Protein AF-A0ABD0A9G3-F1 (afdb_monomer_lite)

Foldseek 3Di:
DDDPDDDPDDDDPVNLVVCVVVVHQSCCVPPVDRDDPVVVDDPVRVVLVVVLVVDDPVCNVVSVVVVVCVVPVVD

Organism: NCBI:txid280147

pLDDT: mean 77.75, std 13.51, range [45.72, 93.88]

Structure (mmCIF, N/CA/C/O backbone):
data_AF-A0ABD0A9G3-F1
#
_entry.id   AF-A0ABD0A9G3-F1
#
loop_
_atom_site.group_PDB
_atom_site.id
_atom_site.type_symbol
_atom_site.label_atom_id
_atom_site.label_alt_id
_atom_site.label_comp_id
_atom_site.label_asym_id
_atom_site.label_entity_id
_atom_site.label_seq_id
_atom_site.pdbx_PDB_ins_code
_atom_site.Cartn_x
_atom_site.Cartn_y
_atom_site.Cartn_z
_atom_site.occupancy
_atom_site.B_iso_or_equiv
_atom_site.auth_seq_id
_atom_site.auth_comp_id
_atom_site.auth_asym_id
_atom_site.auth_atom_id
_atom_site.pdbx_PDB_model_num
ATOM 1 N N . MET A 1 1 ? 8.561 2.041 -35.643 1.00 45.72 1 MET A N 1
ATOM 2 C CA . MET A 1 1 ? 8.056 1.455 -34.382 1.00 45.72 1 MET A CA 1
ATOM 3 C C . MET A 1 1 ? 9.260 0.874 -33.655 1.00 45.72 1 MET A C 1
ATOM 5 O O . MET A 1 1 ? 9.819 -0.095 -34.145 1.00 45.72 1 MET A O 1
ATOM 9 N N . VAL A 1 2 ? 9.749 1.526 -32.596 1.00 49.47 2 VAL A N 1
ATOM 10 C CA . VAL A 1 2 ? 10.919 1.036 -31.843 1.00 49.47 2 VAL A CA 1
ATOM 11 C C . VAL A 1 2 ? 10.449 -0.117 -30.958 1.00 49.47 2 VAL A C 1
ATOM 13 O O . VAL A 1 2 ? 9.517 0.049 -30.172 1.00 49.47 2 VAL A O 1
ATOM 16 N N . ARG A 1 3 ? 11.022 -1.304 -31.164 1.00 47.34 3 ARG A N 1
ATOM 17 C CA . ARG A 1 3 ? 10.714 -2.524 -30.413 1.00 47.34 3 ARG A CA 1
ATOM 18 C C . ARG A 1 3 ? 11.692 -2.586 -29.241 1.00 47.34 3 ARG A C 1
ATOM 20 O O . ARG A 1 3 ? 12.891 -2.686 -29.464 1.00 47.34 3 ARG A O 1
ATOM 27 N N . TYR A 1 4 ? 11.189 -2.485 -28.015 1.00 52.91 4 TYR A N 1
ATOM 28 C CA . TYR A 1 4 ? 11.997 -2.635 -26.804 1.00 52.91 4 TYR A CA 1
ATOM 29 C C . TYR A 1 4 ? 12.224 -4.133 -26.551 1.00 52.91 4 TYR A C 1
ATOM 31 O O . TYR A 1 4 ? 11.545 -4.749 -25.734 1.00 52.91 4 TYR A O 1
ATOM 39 N N . GLU A 1 5 ? 13.108 -4.757 -27.329 1.00 57.31 5 GLU A N 1
ATOM 40 C CA . GLU A 1 5 ? 13.655 -6.063 -26.958 1.00 57.31 5 GLU A CA 1
ATOM 41 C C . GLU A 1 5 ? 14.676 -5.871 -25.832 1.00 57.31 5 GLU A C 1
ATOM 43 O O . GLU A 1 5 ? 15.231 -4.788 -2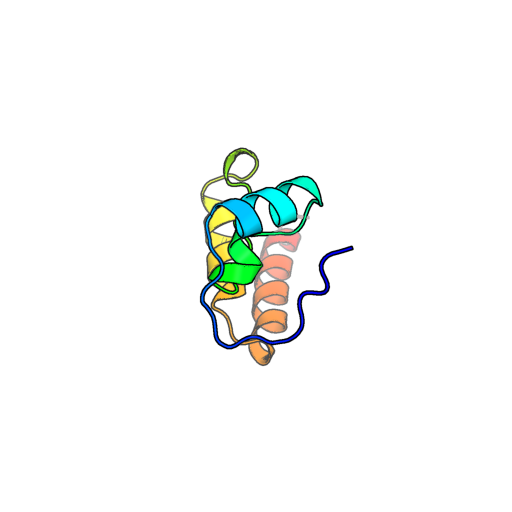5.658 1.00 57.31 5 GLU A O 1
ATOM 48 N N . LYS A 1 6 ? 14.839 -6.914 -25.013 1.00 53.72 6 LYS A N 1
ATOM 49 C CA . LYS A 1 6 ? 15.577 -6.961 -23.744 1.00 53.72 6 LYS A CA 1
ATOM 50 C C . LYS A 1 6 ? 17.070 -6.655 -23.944 1.00 53.72 6 LYS A C 1
ATOM 52 O O . LYS A 1 6 ? 17.910 -7.546 -23.882 1.00 53.72 6 LYS A O 1
ATOM 57 N N . HIS A 1 7 ? 17.400 -5.401 -24.217 1.00 54.38 7 HIS A N 1
ATOM 58 C CA . HIS A 1 7 ? 18.762 -4.909 -24.255 1.00 54.38 7 HIS A CA 1
ATOM 59 C C . HIS A 1 7 ? 19.195 -4.636 -22.819 1.00 54.38 7 HIS A C 1
ATOM 61 O O . HIS A 1 7 ? 18.514 -3.931 -22.083 1.00 54.38 7 HIS A O 1
ATOM 67 N N . SER A 1 8 ? 20.337 -5.184 -22.415 1.00 54.81 8 SER A N 1
ATOM 68 C CA . SER A 1 8 ? 20.977 -4.963 -21.110 1.00 54.81 8 SER A CA 1
ATOM 69 C C . SER A 1 8 ? 21.490 -3.523 -20.920 1.00 54.81 8 SER A C 1
ATOM 71 O O . SER A 1 8 ? 22.438 -3.299 -20.171 1.00 54.81 8 SER A O 1
ATOM 73 N N . ALA A 1 9 ? 20.928 -2.563 -21.655 1.00 63.97 9 ALA A N 1
ATOM 74 C CA . ALA A 1 9 ? 21.264 -1.156 -21.584 1.00 63.97 9 ALA A CA 1
ATOM 75 C C . ALA A 1 9 ? 20.320 -0.473 -20.581 1.00 63.97 9 ALA A C 1
ATOM 77 O O . ALA A 1 9 ? 19.121 -0.765 -20.590 1.00 63.97 9 ALA A O 1
ATOM 78 N N . PRO A 1 10 ? 20.834 0.408 -19.707 1.00 66.12 10 PRO A N 1
ATOM 79 C CA . PRO A 1 10 ? 19.982 1.202 -18.832 1.00 66.12 10 PRO A CA 1
ATOM 80 C C . PRO A 1 10 ? 19.020 2.056 -19.670 1.00 66.12 10 PRO A C 1
ATOM 82 O O . PRO A 1 10 ? 19.409 2.582 -20.714 1.00 66.12 10 PRO A O 1
ATOM 85 N N . LEU A 1 11 ? 17.772 2.175 -19.209 1.00 71.88 11 LEU A N 1
ATOM 86 C CA . LEU A 1 11 ? 16.793 3.098 -19.786 1.00 71.88 11 LEU A CA 1
ATOM 87 C C . LEU A 1 11 ? 17.323 4.530 -19.632 1.00 71.88 11 LEU A C 1
ATOM 89 O O . LEU A 1 11 ? 17.692 4.932 -18.527 1.00 71.88 11 LEU A O 1
ATOM 93 N N . ASP A 1 12 ? 17.379 5.279 -20.731 1.00 80.69 12 ASP A N 1
ATOM 94 C CA . ASP A 1 12 ? 17.695 6.710 -20.702 1.00 80.69 12 ASP A CA 1
ATOM 95 C C . ASP A 1 12 ? 16.444 7.552 -20.368 1.00 80.69 12 ASP A C 1
ATOM 97 O O . ASP A 1 12 ? 15.319 7.046 -20.367 1.00 80.69 12 ASP A O 1
ATOM 101 N N . MET A 1 13 ? 16.634 8.840 -20.055 1.00 77.44 13 MET A N 1
ATOM 102 C CA . MET A 1 13 ? 15.527 9.737 -19.682 1.00 77.44 13 MET A CA 1
ATOM 103 C C . MET A 1 13 ? 14.497 9.887 -20.812 1.00 77.44 13 MET A C 1
ATOM 105 O O . MET A 1 13 ? 13.303 9.778 -20.557 1.00 77.44 13 MET A O 1
ATOM 109 N N . ASP A 1 14 ? 14.942 10.001 -22.067 1.00 83.50 14 ASP A N 1
ATOM 110 C CA . ASP A 1 14 ? 14.054 10.130 -23.232 1.00 83.50 14 ASP A CA 1
ATOM 111 C C . ASP A 1 14 ? 13.143 8.898 -23.411 1.00 83.50 14 ASP A C 1
ATOM 113 O O . ASP A 1 14 ? 12.015 8.984 -23.909 1.00 83.50 14 ASP A O 1
ATOM 117 N N . GLN A 1 15 ? 13.629 7.712 -23.045 1.00 81.06 15 GLN A N 1
ATOM 118 C CA . GLN A 1 15 ? 12.866 6.469 -23.073 1.00 81.06 15 GLN A CA 1
ATOM 119 C C . GLN A 1 15 ? 11.852 6.397 -21.936 1.00 81.06 15 GLN A C 1
ATOM 121 O O . GLN A 1 15 ? 10.754 5.881 -22.158 1.00 81.06 15 GLN A O 1
ATOM 126 N N . LEU A 1 16 ? 12.197 6.905 -20.752 1.00 81.75 16 LEU A N 1
ATOM 127 C CA . LEU A 1 16 ? 11.273 6.993 -19.623 1.00 81.75 16 LEU A CA 1
ATOM 128 C C . LEU A 1 16 ? 10.135 7.972 -19.926 1.00 81.75 16 LEU A C 1
ATOM 130 O O . LEU A 1 16 ? 8.976 7.607 -19.739 1.00 81.75 16 LEU A O 1
ATOM 134 N N . ASP A 1 17 ? 10.439 9.121 -20.527 1.00 82.06 17 ASP A N 1
ATOM 135 C CA . ASP A 1 17 ? 9.440 10.116 -20.934 1.00 82.06 17 ASP A CA 1
ATOM 136 C C . ASP A 1 17 ? 8.448 9.529 -21.955 1.00 82.06 17 ASP A C 1
ATOM 138 O O . ASP A 1 17 ? 7.230 9.629 -21.811 1.00 82.06 17 ASP A O 1
ATOM 142 N N . ARG A 1 18 ? 8.941 8.783 -22.955 1.00 86.44 18 ARG A N 1
ATOM 143 C CA . ARG A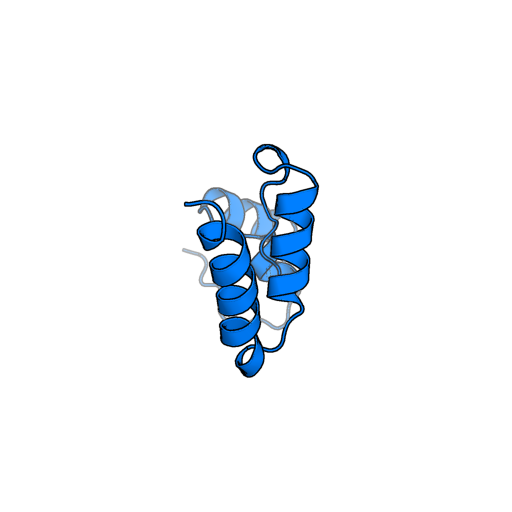 1 18 ? 8.075 8.096 -23.938 1.00 86.44 18 ARG A CA 1
ATOM 144 C C . ARG A 1 18 ? 7.192 7.010 -23.327 1.00 86.44 18 ARG A C 1
ATOM 146 O O . ARG A 1 18 ? 6.140 6.680 -23.887 1.00 86.44 18 ARG A O 1
ATOM 153 N N . LEU A 1 19 ? 7.652 6.373 -22.254 1.00 84.50 19 LEU A N 1
ATOM 154 C CA . LEU A 1 19 ? 6.865 5.395 -21.510 1.00 84.50 19 LEU A CA 1
ATOM 155 C C . LEU A 1 19 ? 5.788 6.114 -20.683 1.00 84.50 19 LEU A C 1
ATOM 157 O O . LEU A 1 19 ? 4.637 5.671 -20.678 1.00 84.50 19 LEU A O 1
ATOM 161 N N . GLU A 1 20 ? 6.120 7.248 -20.070 1.00 80.75 20 GLU A N 1
ATOM 162 C CA . GLU A 1 20 ? 5.179 8.083 -19.323 1.00 80.75 20 GLU A CA 1
ATOM 163 C C . GLU A 1 20 ? 4.071 8.639 -20.231 1.00 80.75 20 GLU A C 1
ATOM 165 O O . GLU A 1 20 ? 2.888 8.493 -19.913 1.00 80.75 20 GLU A O 1
ATOM 170 N N . ASP A 1 21 ? 4.420 9.117 -21.431 1.00 85.50 21 ASP A N 1
ATOM 171 C CA . ASP A 1 21 ? 3.480 9.569 -22.471 1.00 85.50 21 ASP A CA 1
ATOM 172 C C . ASP A 1 21 ? 2.461 8.489 -22.869 1.00 85.50 21 ASP A C 1
ATOM 174 O O . ASP A 1 21 ? 1.326 8.764 -23.273 1.00 85.50 21 ASP A O 1
ATOM 178 N N . ARG A 1 22 ? 2.855 7.219 -22.744 1.00 86.12 22 ARG A N 1
ATOM 179 C CA . ARG A 1 22 ? 2.010 6.046 -23.011 1.00 86.12 22 ARG A CA 1
ATOM 180 C C . ARG A 1 22 ? 1.290 5.527 -21.768 1.00 86.12 22 ARG A C 1
ATOM 182 O O . ARG A 1 22 ? 0.672 4.464 -21.829 1.00 86.12 22 ARG A O 1
ATOM 189 N N . ARG A 1 23 ? 1.325 6.285 -20.669 1.00 78.81 23 ARG A N 1
ATOM 190 C CA . ARG A 1 23 ? 0.736 5.976 -19.358 1.00 78.81 23 ARG A CA 1
ATOM 191 C C . ARG A 1 23 ? 1.339 4.752 -18.667 1.00 78.81 23 ARG A C 1
ATOM 193 O O . ARG A 1 23 ? 0.671 4.128 -17.839 1.00 78.81 23 ARG A O 1
ATOM 200 N N . PHE A 1 24 ? 2.581 4.390 -18.983 1.00 79.75 24 PHE A N 1
ATOM 201 C CA . PHE A 1 24 ? 3.291 3.388 -18.192 1.00 79.75 24 PHE A CA 1
ATOM 202 C C . PHE A 1 24 ? 3.692 3.967 -16.831 1.00 79.75 24 PHE A C 1
ATOM 204 O O . PHE A 1 24 ? 4.037 5.138 -16.706 1.00 79.75 24 PHE A O 1
ATOM 211 N N . ASN A 1 25 ? 3.651 3.128 -15.795 1.00 76.81 25 ASN A N 1
ATOM 212 C CA . ASN A 1 25 ? 4.030 3.516 -14.441 1.00 76.81 25 ASN A CA 1
ATOM 213 C C . ASN A 1 25 ? 5.558 3.454 -14.294 1.00 76.81 25 ASN A C 1
ATOM 215 O O . ASN A 1 25 ? 6.114 2.396 -13.999 1.00 76.81 25 ASN A O 1
ATOM 219 N N . ILE A 1 26 ? 6.222 4.585 -14.532 1.00 81.00 26 ILE A N 1
ATOM 220 C CA . ILE A 1 26 ? 7.683 4.697 -14.460 1.00 81.00 26 ILE A CA 1
ATOM 221 C C . ILE A 1 26 ? 8.234 4.304 -13.082 1.00 81.00 26 ILE A C 1
ATOM 223 O O . ILE A 1 26 ? 9.163 3.492 -13.050 1.00 81.00 26 ILE A O 1
ATOM 227 N N . PRO A 1 27 ? 7.643 4.750 -11.951 1.00 71.50 27 PRO A N 1
ATOM 228 C CA . PRO A 1 27 ? 8.106 4.323 -10.633 1.00 71.50 27 PRO A CA 1
ATOM 229 C C . PRO A 1 27 ? 8.114 2.804 -10.437 1.00 71.50 27 PRO A C 1
ATOM 231 O O . PRO A 1 27 ? 9.074 2.232 -9.917 1.00 71.50 27 PRO A O 1
ATOM 234 N N . PHE A 1 28 ? 7.079 2.126 -10.932 1.00 74.19 28 PHE A N 1
ATOM 235 C CA . PHE A 1 28 ? 7.004 0.672 -10.888 1.00 74.19 28 PHE A CA 1
ATOM 236 C C . PHE A 1 28 ? 8.062 0.011 -11.782 1.00 74.19 28 PHE A C 1
ATOM 238 O O . PHE A 1 28 ? 8.663 -0.981 -11.379 1.00 74.19 28 PHE A O 1
ATOM 245 N N . ILE A 1 29 ? 8.313 0.557 -12.974 1.00 73.38 29 ILE A N 1
ATOM 246 C CA . ILE A 1 29 ? 9.309 0.029 -13.918 1.00 73.38 29 ILE A CA 1
ATOM 247 C C . ILE A 1 29 ? 10.732 0.149 -13.360 1.00 73.38 29 ILE A C 1
ATOM 249 O O . ILE A 1 29 ? 11.522 -0.780 -13.514 1.00 73.38 29 ILE A O 1
ATOM 253 N N . LEU A 1 30 ? 11.059 1.268 -12.713 1.00 73.44 30 LEU A N 1
ATOM 254 C CA . LEU A 1 30 ? 12.409 1.534 -12.211 1.00 73.44 30 LEU A CA 1
ATOM 255 C C . LEU A 1 30 ? 12.684 0.897 -10.847 1.00 73.44 30 LEU A C 1
ATOM 257 O O . LEU A 1 30 ? 13.792 0.419 -10.609 1.00 73.44 30 LEU A O 1
ATOM 261 N N . TRP A 1 31 ? 11.693 0.886 -9.953 1.00 70.75 31 TRP A N 1
ATOM 262 C CA . TRP A 1 31 ? 11.907 0.536 -8.543 1.00 70.75 31 TRP A CA 1
ATOM 263 C C . TRP A 1 31 ? 10.999 -0.582 -8.030 1.00 70.75 31 TRP A C 1
ATOM 265 O O . TRP A 1 31 ? 11.105 -0.967 -6.867 1.00 70.75 31 TRP A O 1
ATOM 275 N N . GLY A 1 32 ? 10.101 -1.122 -8.860 1.00 65.38 32 GLY A N 1
ATOM 276 C CA . GLY A 1 32 ? 9.152 -2.161 -8.446 1.00 65.38 32 GLY A CA 1
ATOM 277 C C . GLY A 1 32 ? 8.112 -1.672 -7.435 1.00 65.38 32 GLY A C 1
ATOM 278 O O . GLY A 1 32 ? 7.402 -2.480 -6.834 1.00 65.38 32 GLY A O 1
ATOM 279 N N . THR A 1 33 ? 8.009 -0.358 -7.226 1.00 64.81 33 THR A N 1
ATOM 280 C CA . THR A 1 33 ? 7.098 0.255 -6.262 1.00 64.81 33 THR A CA 1
ATOM 281 C C . THR A 1 33 ? 6.089 1.134 -6.986 1.00 64.81 33 THR A C 1
ATOM 283 O O . THR A 1 33 ? 6.409 1.933 -7.858 1.00 64.81 33 THR A O 1
ATOM 286 N N . THR A 1 34 ? 4.816 0.981 -6.641 1.00 62.38 34 THR A N 1
ATOM 287 C CA . THR A 1 34 ? 3.769 1.897 -7.097 1.00 62.38 34 THR A CA 1
ATOM 288 C C . THR A 1 34 ? 3.731 3.069 -6.127 1.00 62.38 34 THR A C 1
ATOM 290 O O . THR A 1 34 ? 3.389 2.854 -4.967 1.00 62.38 34 THR A O 1
ATOM 293 N N . GLU A 1 35 ? 4.044 4.297 -6.532 1.00 61.50 35 GLU A N 1
ATOM 294 C CA . GLU A 1 35 ? 3.800 5.441 -5.645 1.00 61.50 35 GLU A CA 1
ATOM 295 C C . GLU A 1 35 ? 2.312 5.500 -5.275 1.00 61.50 35 GLU A C 1
ATOM 297 O O . GLU A 1 35 ? 1.423 5.399 -6.123 1.00 61.50 35 GLU A O 1
ATOM 302 N N . VAL A 1 36 ? 2.029 5.577 -3.975 1.00 60.16 36 VAL A N 1
ATOM 303 C CA . VAL A 1 36 ? 0.683 5.910 -3.509 1.00 60.16 36 VAL A CA 1
ATOM 304 C C . VAL A 1 36 ? 0.528 7.395 -3.796 1.00 60.16 36 VAL A C 1
ATOM 306 O O . VAL A 1 36 ? 1.367 8.167 -3.339 1.00 60.16 36 VAL A O 1
ATOM 309 N N . LYS A 1 37 ? -0.499 7.808 -4.547 1.00 60.22 37 LYS A N 1
ATOM 310 C CA . LYS A 1 37 ? -0.816 9.233 -4.719 1.00 60.22 37 LYS A CA 1
ATOM 311 C C . LYS A 1 37 ? -1.156 9.819 -3.344 1.00 60.22 37 LYS A C 1
ATOM 313 O O . LYS A 1 37 ? -2.297 9.760 -2.902 1.00 60.22 37 LYS A O 1
ATOM 318 N N . GLY A 1 38 ? -0.143 10.316 -2.635 1.00 54.75 38 GLY A N 1
ATOM 319 C CA . GLY A 1 38 ? -0.248 10.707 -1.227 1.00 54.75 38 GLY A CA 1
ATOM 320 C C . GLY A 1 38 ? -1.214 11.867 -0.985 1.00 54.75 38 GLY A C 1
ATOM 321 O O . GLY A 1 38 ? -1.717 12.021 0.118 1.00 54.75 38 GLY A O 1
ATOM 322 N N . SER A 1 39 ? -1.533 12.651 -2.015 1.00 60.31 39 SER A N 1
ATOM 323 C CA . SER A 1 39 ? -2.394 13.834 -1.907 1.00 60.31 39 SER A CA 1
ATOM 324 C C . SER A 1 39 ? -3.859 13.535 -1.560 1.00 60.31 39 SER A C 1
ATOM 326 O O . SER A 1 39 ? -4.562 14.449 -1.145 1.00 60.31 39 SER A O 1
ATOM 328 N N . GLU A 1 40 ? -4.322 12.293 -1.724 1.00 66.44 40 GLU A N 1
ATOM 329 C CA . GLU A 1 40 ? -5.723 11.899 -1.484 1.00 66.44 40 GLU A CA 1
ATOM 330 C C . GLU A 1 40 ? -5.917 11.071 -0.206 1.00 66.44 40 GLU A C 1
ATOM 332 O O . GLU A 1 40 ? -7.050 10.775 0.160 1.00 66.44 40 GLU A O 1
ATOM 337 N N . LEU A 1 41 ? -4.830 10.699 0.477 1.00 78.94 41 LEU A N 1
ATOM 338 C CA . LEU A 1 41 ? -4.873 9.841 1.659 1.00 78.94 41 LEU A CA 1
ATOM 339 C C . LEU A 1 41 ? -4.352 10.583 2.884 1.00 78.94 41 LEU A C 1
ATOM 341 O O . LEU A 1 41 ? -3.277 11.187 2.847 1.00 78.94 41 LEU A O 1
ATOM 345 N N . SER A 1 42 ? -5.086 10.470 3.988 1.00 86.00 42 SER A N 1
ATOM 346 C CA . SER A 1 42 ? -4.632 10.895 5.309 1.00 86.00 42 SER A CA 1
ATOM 347 C C . SER A 1 42 ? -3.358 10.156 5.732 1.00 86.00 42 SER A C 1
ATOM 349 O O . SER A 1 42 ? -3.029 9.076 5.235 1.00 86.00 42 SER A O 1
ATOM 351 N N . GLU A 1 43 ? -2.635 10.723 6.697 1.00 84.94 43 GLU A N 1
ATOM 352 C CA . GLU A 1 43 ? -1.394 10.137 7.216 1.00 84.94 43 GLU A CA 1
ATOM 353 C C . GLU A 1 43 ? -1.597 8.691 7.705 1.00 84.94 43 GLU A C 1
ATOM 355 O O . GLU A 1 43 ? -0.764 7.815 7.450 1.00 84.94 43 GLU A O 1
ATOM 360 N N . GLN A 1 44 ? -2.735 8.405 8.355 1.00 86.19 44 GLN A N 1
ATOM 361 C CA . GLN A 1 44 ? -3.043 7.053 8.821 1.00 86.19 44 GLN A CA 1
ATOM 362 C C . GLN A 1 44 ? -3.275 6.078 7.660 1.00 86.19 44 GLN A C 1
ATOM 364 O O . GLN A 1 44 ? -2.794 4.944 7.708 1.00 86.19 44 GLN A O 1
ATOM 369 N N . GLU A 1 45 ? -3.963 6.509 6.603 1.00 84.81 45 GLU A N 1
ATOM 370 C CA . GLU A 1 45 ? -4.211 5.688 5.414 1.00 84.81 45 GLU A CA 1
ATOM 371 C C . GLU A 1 45 ? -2.913 5.387 4.660 1.00 84.81 45 GLU A C 1
ATOM 373 O O . GLU A 1 45 ? -2.657 4.236 4.299 1.00 84.81 45 GLU A O 1
ATOM 378 N N . GLN A 1 46 ? -2.040 6.382 4.489 1.00 85.75 46 GLN A N 1
ATOM 379 C CA . GLN A 1 46 ? -0.725 6.176 3.879 1.00 85.75 46 GLN A CA 1
ATOM 380 C C . GLN A 1 46 ? 0.105 5.158 4.668 1.00 85.75 46 GLN A C 1
ATOM 382 O O . GLN A 1 46 ? 0.690 4.240 4.085 1.00 85.75 46 GLN A O 1
ATOM 387 N N . LYS A 1 47 ? 0.118 5.281 6.000 1.00 86.81 47 LYS A N 1
ATOM 388 C CA . LYS A 1 47 ? 0.828 4.360 6.890 1.00 86.81 47 LYS A CA 1
ATOM 389 C C . LYS A 1 47 ? 0.282 2.934 6.791 1.00 86.81 47 LYS A C 1
ATOM 391 O O . LYS A 1 47 ? 1.070 1.992 6.710 1.00 86.81 47 LYS A O 1
ATOM 396 N N . LEU A 1 48 ? -1.041 2.762 6.735 1.00 89.56 48 LEU A N 1
ATOM 397 C CA . LEU A 1 48 ? -1.674 1.455 6.528 1.00 89.56 48 LEU A CA 1
ATOM 398 C C . LEU A 1 48 ? -1.255 0.823 5.195 1.00 89.56 48 LEU A C 1
ATOM 400 O O . LEU A 1 48 ? -0.859 -0.343 5.171 1.00 89.56 48 LEU A O 1
ATOM 404 N N . VAL A 1 49 ? -1.272 1.588 4.099 1.00 88.56 49 VAL A N 1
ATOM 405 C CA . VAL A 1 49 ? -0.863 1.082 2.778 1.00 88.56 49 VAL A CA 1
ATOM 406 C C . VAL A 1 49 ? 0.617 0.692 2.759 1.00 88.56 49 VAL A C 1
ATOM 408 O O . VAL A 1 49 ? 0.974 -0.349 2.199 1.00 88.56 49 VAL A O 1
ATOM 411 N N . GLN A 1 50 ? 1.490 1.485 3.384 1.00 85.12 50 GLN A N 1
ATOM 412 C CA . GLN A 1 50 ? 2.915 1.161 3.490 1.00 85.12 50 GLN A CA 1
ATOM 413 C C . GLN A 1 50 ? 3.146 -0.143 4.263 1.00 85.12 50 GLN A C 1
ATOM 415 O O . GLN A 1 50 ? 3.841 -1.032 3.766 1.00 85.12 50 GLN A O 1
ATOM 420 N N . LEU A 1 51 ? 2.519 -0.293 5.434 1.00 87.25 51 LEU A N 1
ATOM 421 C CA . LEU A 1 51 ? 2.627 -1.503 6.253 1.00 87.25 51 LEU A CA 1
ATOM 422 C C . LEU A 1 51 ? 2.083 -2.736 5.519 1.00 87.25 51 LEU A C 1
ATOM 424 O O . LEU A 1 51 ? 2.719 -3.792 5.520 1.00 87.25 51 LEU A O 1
ATOM 428 N N . TYR A 1 52 ? 0.956 -2.599 4.818 1.00 89.88 52 TYR A N 1
ATOM 429 C CA . TYR A 1 52 ? 0.384 -3.678 4.012 1.00 89.88 52 TYR A CA 1
ATOM 430 C C . TYR A 1 52 ? 1.345 -4.158 2.913 1.00 89.88 52 TYR A C 1
ATOM 432 O O . TYR A 1 52 ? 1.515 -5.360 2.703 1.00 89.88 52 TYR A O 1
ATOM 440 N N . ARG A 1 53 ? 2.033 -3.233 2.232 1.00 85.44 53 ARG A N 1
ATOM 441 C CA . ARG A 1 53 ? 2.993 -3.568 1.166 1.00 85.44 53 ARG A CA 1
ATOM 442 C C . ARG A 1 53 ? 4.256 -4.249 1.687 1.00 85.44 53 ARG A C 1
ATOM 444 O O . ARG A 1 53 ? 4.776 -5.125 1.003 1.00 85.44 53 ARG A O 1
ATOM 451 N N . GLN A 1 54 ? 4.712 -3.880 2.883 1.00 86.56 54 GLN A N 1
ATOM 452 C CA . GLN A 1 54 ? 5.845 -4.521 3.565 1.00 86.56 54 GLN A CA 1
ATOM 453 C C . GLN A 1 54 ? 5.486 -5.892 4.161 1.00 86.56 54 GLN A C 1
ATOM 455 O O . GLN A 1 54 ? 6.371 -6.699 4.444 1.00 86.56 54 GLN A O 1
ATOM 460 N N . THR A 1 55 ? 4.195 -6.174 4.340 1.00 87.38 55 THR A N 1
ATOM 461 C CA . THR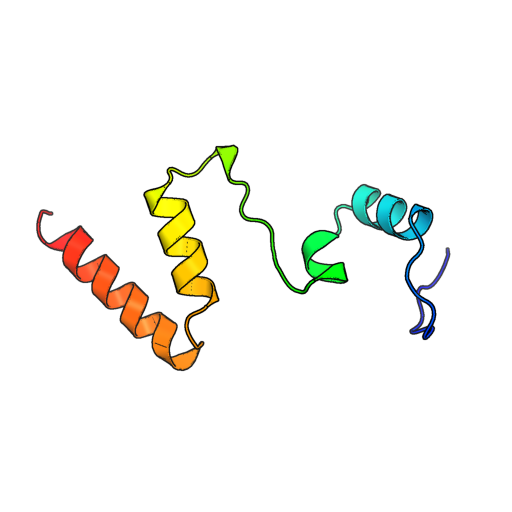 A 1 55 ? 3.713 -7.453 4.864 1.00 87.38 55 THR A CA 1
ATOM 462 C C . THR A 1 55 ? 3.848 -8.550 3.807 1.00 87.38 55 THR A C 1
ATOM 464 O O . THR A 1 55 ? 3.474 -8.363 2.642 1.00 87.38 55 THR A O 1
ATOM 467 N N . ARG A 1 56 ? 4.364 -9.715 4.227 1.00 89.00 56 ARG A N 1
ATOM 468 C CA . ARG A 1 56 ? 4.455 -10.919 3.386 1.00 89.00 56 ARG A CA 1
ATOM 469 C C . ARG A 1 56 ? 3.079 -11.309 2.865 1.00 89.00 56 ARG A C 1
ATOM 471 O O . ARG A 1 56 ? 2.099 -11.218 3.598 1.00 89.00 56 ARG A O 1
ATOM 478 N N . GLU A 1 57 ? 3.016 -11.779 1.623 1.00 88.12 57 GLU A N 1
ATOM 479 C CA . GLU A 1 57 ? 1.754 -12.074 0.934 1.00 88.12 57 GLU A CA 1
ATOM 480 C C . GLU A 1 57 ? 0.843 -13.017 1.734 1.00 88.12 57 GLU A C 1
ATOM 482 O O . GLU A 1 57 ? -0.330 -12.713 1.935 1.00 88.12 57 GLU A O 1
ATOM 487 N N . GLU A 1 58 ? 1.419 -14.074 2.307 1.00 91.69 58 GLU A N 1
ATOM 488 C CA . GLU A 1 58 ? 0.744 -15.052 3.173 1.00 91.69 58 GLU A CA 1
ATOM 489 C C . GLU A 1 58 ? 0.107 -14.448 4.441 1.00 91.69 58 GLU A C 1
ATOM 491 O O . GLU A 1 58 ? -0.857 -14.989 4.974 1.00 91.69 58 GLU A O 1
ATOM 496 N N . MET A 1 59 ? 0.611 -13.305 4.917 1.00 90.38 59 MET A N 1
ATOM 497 C CA . MET A 1 59 ? 0.147 -12.636 6.138 1.00 90.38 59 MET A CA 1
ATOM 498 C C . MET A 1 59 ? -0.826 -11.483 5.863 1.00 90.38 59 MET A C 1
ATOM 500 O O . MET A 1 59 ? -1.470 -10.986 6.790 1.00 90.38 59 MET A O 1
ATOM 504 N N . ARG A 1 60 ? -0.959 -11.046 4.604 1.00 91.25 60 ARG A N 1
ATOM 505 C CA . ARG A 1 60 ? -1.805 -9.898 4.232 1.00 91.25 60 ARG A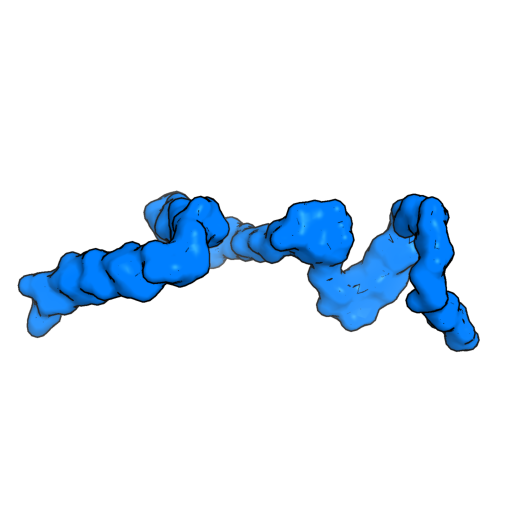 CA 1
ATOM 506 C C . ARG A 1 60 ? -3.273 -10.125 4.570 1.00 91.25 60 ARG A C 1
ATOM 508 O O . ARG A 1 60 ? -3.919 -9.203 5.056 1.00 91.25 60 ARG A O 1
ATOM 515 N N . GLY A 1 61 ? -3.772 -11.349 4.381 1.00 91.75 61 GLY A N 1
ATOM 516 C CA . GLY A 1 61 ? -5.144 -11.715 4.746 1.00 91.75 61 GLY A CA 1
ATOM 517 C C . GLY A 1 61 ? -5.429 -11.498 6.234 1.00 91.75 61 GLY A C 1
ATOM 518 O O . GLY A 1 61 ? -6.429 -10.882 6.583 1.00 91.75 61 GLY A O 1
ATOM 519 N N . GLY A 1 62 ? -4.500 -11.900 7.109 1.00 92.69 62 GLY A N 1
ATOM 520 C CA . GLY A 1 62 ? -4.624 -11.672 8.552 1.00 92.69 62 GLY A CA 1
ATOM 521 C C . GLY A 1 62 ? -4.622 -10.189 8.931 1.00 92.69 62 GLY A C 1
ATOM 522 O O . GLY A 1 62 ? -5.396 -9.774 9.792 1.00 92.69 62 GLY A O 1
ATOM 523 N N . LEU A 1 63 ? -3.800 -9.371 8.261 1.00 92.69 63 LEU A N 1
ATOM 524 C CA . LEU A 1 63 ? -3.788 -7.921 8.475 1.00 92.69 63 LEU A CA 1
ATOM 525 C C . LEU A 1 63 ? -5.136 -7.288 8.096 1.00 92.69 63 LEU A C 1
ATOM 527 O O . LEU A 1 63 ? -5.664 -6.477 8.854 1.00 92.69 63 LEU A O 1
ATOM 531 N N . VAL A 1 64 ? -5.708 -7.687 6.956 1.00 93.81 64 VAL A N 1
ATOM 532 C CA . VAL A 1 64 ? -7.037 -7.22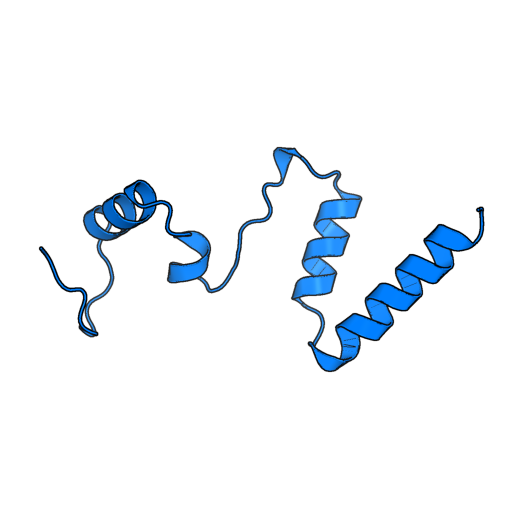6 6.524 1.00 93.81 64 VAL A CA 1
ATOM 533 C C . VAL A 1 64 ? -8.104 -7.625 7.544 1.00 93.81 64 VAL A C 1
ATOM 535 O O . VAL A 1 64 ? -8.847 -6.756 7.991 1.00 93.81 64 VAL A O 1
ATOM 538 N N . SER A 1 65 ? -8.127 -8.882 8.002 1.00 93.88 65 SER A N 1
ATOM 539 C CA . SER A 1 65 ? -9.118 -9.341 8.988 1.00 93.88 65 SER A CA 1
ATOM 540 C C . SER A 1 65 ? -9.047 -8.591 10.323 1.00 93.88 65 SER A C 1
ATOM 542 O O . SER A 1 65 ? -10.080 -8.356 10.953 1.00 93.88 65 SER A O 1
ATOM 544 N N . LEU A 1 66 ? -7.856 -8.174 10.769 1.00 92.94 66 LEU A N 1
ATOM 545 C CA . LEU A 1 66 ? -7.719 -7.331 11.963 1.00 92.94 66 LEU A CA 1
ATOM 546 C C . LEU A 1 66 ? -8.367 -5.960 11.754 1.00 92.94 66 LEU A C 1
ATOM 548 O O . LEU A 1 66 ? -9.158 -5.522 12.587 1.00 92.94 66 LEU A O 1
ATOM 552 N N . VAL A 1 67 ? -8.064 -5.302 10.632 1.00 92.00 67 VAL A N 1
ATOM 553 C CA . VAL A 1 67 ? -8.648 -3.997 10.292 1.00 92.00 67 VAL A CA 1
ATOM 554 C C . VAL A 1 67 ? -10.171 -4.100 10.172 1.00 92.00 67 VAL A C 1
ATOM 556 O O . VAL A 1 67 ? -10.880 -3.260 10.722 1.00 92.00 67 VAL A O 1
ATOM 559 N N . GLU A 1 68 ? -10.684 -5.154 9.532 1.00 92.75 68 GLU A N 1
ATOM 560 C CA . GLU A 1 68 ? -12.123 -5.428 9.430 1.00 92.75 68 GLU A CA 1
ATOM 561 C C . GLU A 1 68 ? -12.781 -5.601 10.801 1.00 92.75 68 GLU A C 1
ATOM 563 O O . GLU A 1 68 ? -13.860 -5.059 11.040 1.00 92.75 68 GLU A O 1
ATOM 568 N N . THR A 1 69 ? -12.132 -6.323 11.717 1.00 93.31 69 THR A N 1
ATOM 569 C CA . THR A 1 69 ? -12.654 -6.550 13.072 1.00 93.31 69 THR A CA 1
ATOM 570 C C . THR A 1 69 ? -12.846 -5.226 13.808 1.00 93.31 69 THR A C 1
ATOM 572 O O . THR A 1 69 ? -13.924 -4.968 14.340 1.00 93.31 69 THR A O 1
ATOM 575 N N . TYR A 1 70 ? -11.836 -4.352 13.785 1.00 91.56 70 TYR A N 1
ATOM 576 C CA . TYR A 1 70 ? -11.930 -3.038 14.423 1.00 91.56 70 TYR A CA 1
ATOM 577 C C . TYR A 1 70 ? -12.935 -2.113 13.726 1.00 91.56 70 TYR A C 1
ATOM 579 O O . TYR A 1 70 ? -13.683 -1.408 14.400 1.00 91.56 70 TYR A O 1
ATOM 587 N N . ALA A 1 71 ? -13.000 -2.131 12.392 1.00 89.81 71 ALA A N 1
ATOM 588 C CA . ALA A 1 71 ? -13.939 -1.305 11.632 1.00 89.81 71 ALA A CA 1
ATOM 589 C C . ALA A 1 71 ? -15.410 -1.697 11.865 1.00 89.81 71 ALA A C 1
ATOM 591 O O . ALA A 1 71 ? -16.296 -0.846 11.789 1.00 89.81 71 ALA A O 1
ATOM 592 N N . ASN A 1 72 ? -15.674 -2.974 12.151 1.00 92.06 72 ASN A N 1
ATOM 593 C CA . ASN A 1 72 ? -17.019 -3.490 12.400 1.00 92.06 72 ASN A CA 1
ATOM 594 C C . ASN A 1 72 ? -17.408 -3.502 13.887 1.00 92.06 72 ASN A C 1
ATOM 596 O O . ASN A 1 72 ? -18.575 -3.710 14.189 1.00 92.06 72 ASN A O 1
ATOM 600 N N . GLN A 1 73 ? -16.479 -3.250 14.818 1.00 84.44 73 GLN A N 1
ATOM 601 C CA . GLN A 1 73 ? -16.748 -3.276 16.265 1.00 84.44 73 GLN A CA 1
ATOM 602 C C . GLN A 1 73 ? -17.787 -2.233 16.721 1.00 84.44 73 GLN A C 1
ATOM 604 O O . GLN A 1 73 ? -18.419 -2.406 17.761 1.00 84.44 73 GLN A O 1
ATOM 609 N N . PHE A 1 74 ? -17.955 -1.155 15.954 1.00 72.62 74 PHE A N 1
ATOM 610 C CA . PHE A 1 74 ? -18.843 -0.035 16.281 1.00 72.62 74 PHE A CA 1
ATOM 611 C C . PHE A 1 74 ? -19.936 0.200 15.226 1.00 72.62 74 PHE A C 1
ATOM 613 O O . PHE A 1 74 ? -20.552 1.266 15.218 1.00 72.62 74 PHE A O 1
ATOM 620 N N . LYS A 1 75 ? -20.142 -0.767 14.325 1.00 57.97 75 LYS A N 1
ATOM 621 C CA . LYS A 1 75 ? -21.295 -0.812 13.417 1.00 57.97 75 LYS A CA 1
ATOM 622 C C . LYS A 1 75 ? -22.428 -1.605 14.048 1.00 57.97 75 LYS A C 1
ATOM 624 O O . LYS A 1 75 ? -23.586 -1.201 13.815 1.00 57.97 75 LYS A O 1
#

Secondary structure (DSSP, 8-state):
-------SSPPPHHHHHHHHHTT--HHHHHHS-----GGGS-HHHHHHHHHHHHS-HHHHHHHHHHHHHHHHTT-

Sequence 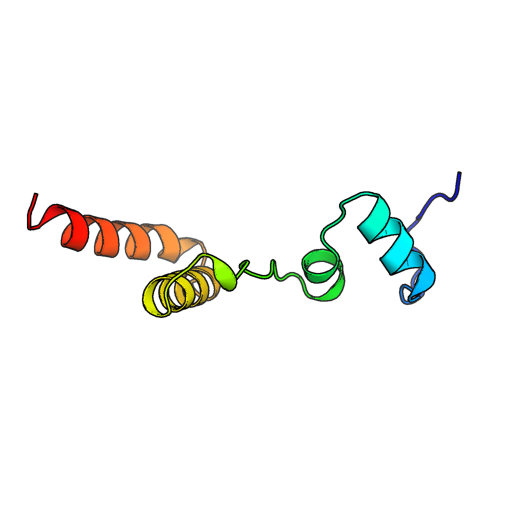(75 aa):
MVRYEKHSAPLDMDQLDRLEDRRFNIPFILWGTTEVKGSELSEQEQKLVQLYRQTREEMRGGLVSLVETYANQFK

Radius of gyration: 18.3 Å; chains: 1; bounding box: 43×29×51 Å